Protein AF-A0A1W6U6X2-F1 (afdb_monomer_lite)

Foldseek 3Di:
DDPLLVVLQVVLVVCVVVQVLVSSLVSLVVSLVVDDPVVNVVSVVSNVVSVVSVVVVVVVVPPD

Organism: Vibrio alginolyticus (NCBI:txid663)

pLDDT: mean 83.46, std 12.65, range [41.88, 94.44]

InterPro domains:
  IPR047666 ANR transcriptional regulator [NF033650] (5-53)

Radius of gyration: 12.43 Å; chains: 1; bounding box: 30×23×33 Å

Sequence (64 aa):
MRQEYLEIAQKACIEERIGNWEIASELWMKSIEFSSKENKFWAEARFKFCYNRSKLNRRNHYSY

Secondary structure (DSSP, 8-state):
--HHHHHHHHHHHHHHHHT-HHHHHHHHHHHHHH--HHHHHHHHHHHHHHHHHHHHHHHHTT--

Structure (mmCIF, N/CA/C/O backbone):
data_AF-A0A1W6U6X2-F1
#
_entry.id   AF-A0A1W6U6X2-F1
#
loop_
_atom_site.group_PDB
_atom_site.id
_atom_site.type_symbol
_atom_site.label_atom_id
_atom_site.label_alt_id
_atom_site.label_comp_id
_atom_site.label_asym_id
_atom_site.label_entity_id
_atom_site.label_seq_id
_atom_site.pdbx_PDB_ins_code
_atom_site.Cartn_x
_atom_site.Cartn_y
_atom_site.Cartn_z
_atom_site.occupancy
_atom_site.B_iso_or_equiv
_atom_site.auth_seq_id
_atom_site.auth_comp_id
_atom_site.auth_asym_id
_atom_site.auth_atom_id
_atom_site.pdbx_PDB_model_num
ATOM 1 N N . MET A 1 1 ? -10.136 8.160 10.650 1.00 57.81 1 MET A N 1
ATOM 2 C CA . MET A 1 1 ? -8.918 7.679 9.957 1.00 57.81 1 MET A CA 1
ATOM 3 C C . MET A 1 1 ? -7.712 8.384 10.553 1.00 57.81 1 MET A C 1
ATOM 5 O O . MET A 1 1 ? -7.834 9.572 10.819 1.00 57.81 1 MET A O 1
ATOM 9 N N . ARG A 1 2 ? -6.589 7.692 10.790 1.00 71.00 2 ARG A N 1
ATOM 10 C CA . ARG A 1 2 ? -5.339 8.353 11.208 1.00 71.00 2 ARG A CA 1
ATOM 11 C C . ARG A 1 2 ? -4.740 9.127 10.034 1.00 71.00 2 ARG A C 1
ATOM 13 O O . ARG A 1 2 ? -4.757 8.634 8.910 1.00 71.00 2 ARG A O 1
ATOM 20 N N . GLN A 1 3 ? -4.216 10.316 10.306 1.00 79.00 3 GLN A N 1
ATOM 21 C CA . GLN A 1 3 ? -3.611 11.191 9.299 1.00 79.00 3 GLN A CA 1
ATOM 22 C C . GLN A 1 3 ? -2.385 10.535 8.643 1.00 79.00 3 GLN A C 1
ATOM 24 O O . GLN A 1 3 ? -2.266 10.541 7.422 1.00 79.00 3 GLN A O 1
ATOM 29 N N . GLU A 1 4 ? -1.599 9.804 9.437 1.00 83.00 4 GLU A N 1
ATOM 30 C CA . GLU A 1 4 ? -0.436 9.026 8.989 1.00 83.00 4 GLU A CA 1
ATOM 31 C C . GLU A 1 4 ? -0.785 7.994 7.902 1.00 83.00 4 GLU A C 1
ATOM 33 O O . GLU A 1 4 ? -0.040 7.819 6.940 1.00 83.00 4 GLU A O 1
ATOM 38 N N . TYR A 1 5 ? -1.950 7.340 8.001 1.00 84.31 5 TYR A N 1
ATOM 39 C CA . TYR A 1 5 ? -2.408 6.397 6.976 1.00 84.31 5 TYR A CA 1
ATOM 40 C C . TYR A 1 5 ? -2.640 7.098 5.633 1.00 84.31 5 TYR A C 1
ATOM 42 O O . TYR A 1 5 ? -2.235 6.579 4.595 1.00 84.31 5 TYR A O 1
ATOM 50 N N . LEU A 1 6 ? -3.274 8.275 5.648 1.00 85.44 6 LEU A N 1
ATOM 51 C CA . LEU A 1 6 ? -3.585 9.023 4.428 1.00 85.44 6 LEU A CA 1
ATOM 52 C C . LEU A 1 6 ? -2.316 9.535 3.746 1.00 85.44 6 LEU A C 1
ATOM 54 O O . LEU A 1 6 ? -2.214 9.460 2.524 1.00 85.44 6 LEU A O 1
ATOM 58 N N . GLU A 1 7 ? -1.334 9.991 4.523 1.00 90.69 7 GLU A N 1
ATOM 59 C CA . GLU A 1 7 ? -0.046 10.446 3.994 1.00 90.69 7 GLU A CA 1
ATOM 60 C C . GLU A 1 7 ? 0.742 9.301 3.346 1.00 90.69 7 GLU A C 1
ATOM 62 O O . GLU A 1 7 ? 1.266 9.447 2.238 1.00 90.69 7 GLU A O 1
ATOM 67 N N . ILE A 1 8 ? 0.795 8.136 4.001 1.00 90.56 8 ILE A N 1
ATOM 68 C CA . ILE A 1 8 ? 1.475 6.956 3.455 1.00 90.56 8 ILE A CA 1
ATOM 69 C C . ILE A 1 8 ? 0.733 6.435 2.215 1.00 90.56 8 ILE A C 1
ATOM 71 O O . ILE A 1 8 ? 1.372 6.124 1.211 1.00 90.56 8 ILE A O 1
ATOM 75 N N . ALA A 1 9 ? -0.602 6.393 2.245 1.00 88.94 9 ALA A N 1
ATOM 76 C CA . ALA A 1 9 ? -1.421 5.963 1.114 1.00 88.94 9 ALA A CA 1
ATOM 77 C C . ALA A 1 9 ? -1.287 6.904 -0.095 1.00 88.94 9 ALA A C 1
ATOM 79 O O . ALA A 1 9 ? -1.211 6.438 -1.232 1.00 88.94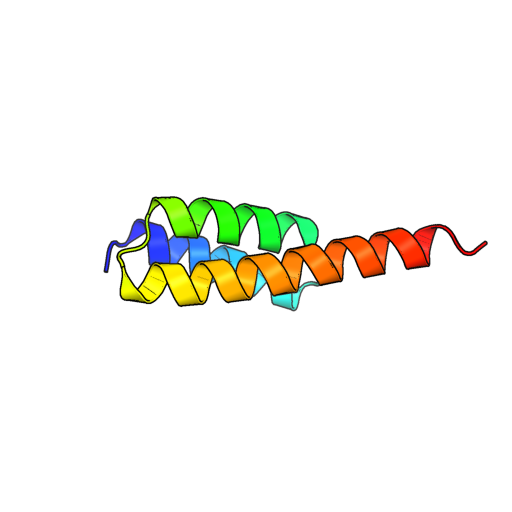 9 ALA A O 1
ATOM 80 N N . GLN A 1 10 ? -1.205 8.222 0.121 1.00 91.62 10 GLN A N 1
ATOM 81 C CA . GLN A 1 10 ? -0.939 9.176 -0.959 1.00 91.62 10 GLN A CA 1
ATOM 82 C C . GLN A 1 10 ? 0.438 8.956 -1.583 1.00 91.62 10 GLN A C 1
ATOM 84 O O . GLN A 1 10 ? 0.537 8.895 -2.809 1.00 91.62 10 GLN A O 1
ATOM 89 N N . LYS A 1 11 ? 1.485 8.781 -0.765 1.00 93.31 11 LYS A N 1
ATOM 90 C CA . LYS A 1 11 ? 2.828 8.458 -1.271 1.00 93.31 11 LYS A CA 1
ATOM 91 C C . LYS A 1 11 ? 2.823 7.149 -2.060 1.00 93.31 11 LYS A C 1
ATOM 93 O O . LYS A 1 11 ? 3.359 7.113 -3.161 1.00 93.31 11 LYS A O 1
ATOM 98 N N . ALA A 1 12 ? 2.151 6.111 -1.557 1.00 92.44 12 ALA A N 1
ATOM 99 C CA . ALA A 1 12 ? 2.028 4.834 -2.257 1.00 92.44 12 ALA A CA 1
ATOM 100 C C . ALA A 1 12 ? 1.375 5.005 -3.638 1.00 92.44 12 ALA A C 1
ATOM 102 O O . ALA A 1 12 ? 1.901 4.513 -4.632 1.00 92.44 12 ALA A O 1
ATOM 103 N N . CYS A 1 13 ? 0.280 5.767 -3.724 1.00 92.00 13 CYS A N 1
ATOM 104 C CA . CYS A 1 13 ? -0.385 6.080 -4.991 1.00 92.00 13 CYS A CA 1
ATOM 105 C C . CYS A 1 13 ? 0.510 6.857 -5.972 1.00 92.00 13 CYS A C 1
ATOM 107 O O . CYS A 1 13 ? 0.402 6.656 -7.180 1.00 92.00 13 CYS A O 1
ATOM 109 N N . ILE A 1 14 ? 1.376 7.755 -5.492 1.00 94.44 14 ILE A N 1
ATOM 110 C CA . ILE A 1 14 ? 2.325 8.477 -6.355 1.00 94.44 14 ILE A CA 1
ATOM 111 C C . ILE A 1 14 ? 3.328 7.491 -6.965 1.00 94.44 14 ILE A C 1
ATOM 113 O O . ILE A 1 14 ? 3.496 7.475 -8.183 1.00 94.44 14 ILE A O 1
ATOM 117 N N . GLU A 1 15 ? 3.915 6.615 -6.150 1.00 92.31 15 GLU A N 1
ATOM 118 C CA . GLU A 1 15 ? 4.851 5.585 -6.620 1.00 92.31 15 GLU A CA 1
ATOM 119 C C . GLU A 1 15 ? 4.188 4.601 -7.599 1.00 92.31 15 GLU A C 1
ATOM 121 O O . GLU A 1 15 ? 4.785 4.233 -8.611 1.00 92.31 15 GLU A O 1
ATOM 126 N N . GLU A 1 16 ? 2.920 4.234 -7.372 1.00 90.88 16 GLU A N 1
ATOM 127 C CA . GLU A 1 16 ? 2.138 3.432 -8.324 1.00 90.88 16 GLU A CA 1
ATOM 128 C C . GLU A 1 16 ? 1.998 4.113 -9.690 1.00 90.88 16 GLU A C 1
ATOM 130 O O . GLU A 1 16 ? 2.090 3.448 -10.721 1.00 90.88 16 GLU A O 1
ATOM 135 N N . ARG A 1 17 ? 1.777 5.434 -9.717 1.00 90.50 17 ARG A N 1
ATOM 136 C CA . ARG A 1 17 ? 1.643 6.194 -10.972 1.00 90.50 17 ARG A CA 1
ATOM 137 C C . ARG A 1 17 ? 2.962 6.297 -11.730 1.00 90.50 17 ARG A C 1
ATOM 139 O O . ARG A 1 17 ? 2.937 6.335 -12.955 1.00 90.50 17 ARG A O 1
ATOM 146 N N . ILE A 1 18 ? 4.084 6.329 -11.014 1.00 91.56 18 ILE A N 1
ATOM 147 C CA . ILE A 1 18 ? 5.435 6.374 -11.592 1.00 91.56 18 ILE A CA 1
ATOM 148 C C . ILE A 1 18 ? 5.898 4.966 -12.024 1.00 91.56 18 ILE A C 1
ATOM 150 O O . ILE A 1 18 ? 6.830 4.828 -12.810 1.00 91.56 18 ILE A O 1
ATOM 154 N N . GLY A 1 19 ? 5.209 3.907 -11.583 1.00 87.75 19 GLY A N 1
ATOM 155 C CA . GLY A 1 19 ? 5.544 2.517 -11.907 1.00 87.75 19 GLY A CA 1
ATOM 156 C C . GLY A 1 19 ? 6.570 1.893 -10.958 1.00 87.75 19 GLY A C 1
ATOM 157 O O . GLY A 1 19 ? 7.053 0.787 -11.209 1.00 87.75 19 GLY A O 1
ATOM 158 N N . ASN A 1 20 ? 6.861 2.557 -9.838 1.00 90.06 20 ASN A N 1
ATOM 159 C CA . ASN A 1 20 ? 7.733 2.068 -8.775 1.00 90.06 20 ASN A CA 1
ATOM 160 C C . ASN A 1 20 ? 6.973 1.091 -7.868 1.00 90.06 20 ASN A C 1
ATOM 162 O O . ASN A 1 20 ? 6.745 1.334 -6.683 1.00 90.06 20 ASN A O 1
ATOM 166 N N . TRP A 1 21 ? 6.566 -0.046 -8.436 1.00 89.00 21 TRP A N 1
ATOM 167 C CA . TRP A 1 21 ? 5.728 -1.044 -7.759 1.00 89.00 21 TRP A CA 1
ATOM 168 C C . TRP A 1 21 ? 6.347 -1.602 -6.475 1.00 89.00 21 TRP A C 1
ATOM 170 O O . TRP A 1 21 ? 5.628 -2.021 -5.571 1.00 89.00 21 TRP A O 1
ATOM 180 N N . GLU A 1 22 ? 7.675 -1.613 -6.396 1.00 89.12 22 GLU A N 1
ATOM 181 C CA . GLU A 1 22 ? 8.418 -2.092 -5.236 1.00 89.12 22 GLU A CA 1
ATOM 182 C C . GLU A 1 22 ? 8.242 -1.156 -4.037 1.00 89.12 22 GLU A C 1
ATOM 184 O O . GLU A 1 22 ? 7.682 -1.569 -3.020 1.00 89.12 22 GLU A O 1
ATOM 189 N N . ILE A 1 23 ? 8.571 0.126 -4.216 1.00 91.25 23 ILE A N 1
ATOM 190 C CA . ILE A 1 23 ? 8.400 1.173 -3.19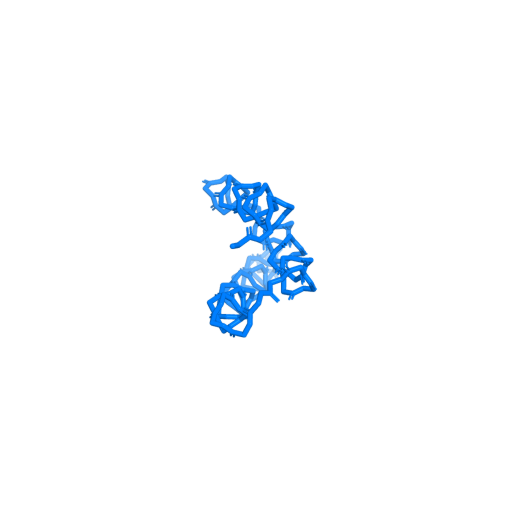9 1.00 91.25 23 ILE A CA 1
ATOM 191 C C . ILE A 1 23 ? 6.915 1.332 -2.847 1.00 91.25 23 ILE A C 1
ATOM 193 O O . ILE A 1 23 ? 6.554 1.419 -1.673 1.00 91.25 23 ILE A O 1
ATOM 197 N N . ALA A 1 24 ? 6.027 1.287 -3.846 1.00 92.12 24 ALA A N 1
ATOM 198 C CA . ALA A 1 24 ? 4.586 1.314 -3.620 1.00 92.12 24 ALA A CA 1
ATOM 199 C C . ALA A 1 24 ? 4.126 0.165 -2.707 1.00 92.12 24 ALA A C 1
ATOM 201 O O . ALA A 1 24 ? 3.308 0.379 -1.814 1.00 92.12 24 ALA A O 1
ATOM 202 N N . SER A 1 25 ? 4.657 -1.051 -2.895 1.00 92.44 25 SER A N 1
ATOM 203 C CA . SER A 1 25 ? 4.321 -2.190 -2.036 1.00 92.44 25 SER A CA 1
ATOM 204 C C . SER A 1 25 ? 4.807 -1.989 -0.597 1.00 92.44 25 SER A C 1
ATOM 206 O O . SER A 1 25 ? 4.046 -2.226 0.337 1.00 92.44 25 SER A O 1
ATOM 208 N N . GLU A 1 26 ? 6.012 -1.461 -0.387 1.00 92.06 26 GLU A N 1
ATOM 209 C CA . GLU A 1 26 ? 6.520 -1.174 0.961 1.00 92.06 26 GLU A CA 1
ATOM 210 C C . GLU A 1 26 ? 5.704 -0.086 1.670 1.00 92.06 26 GLU A C 1
ATOM 212 O O . GLU A 1 26 ? 5.421 -0.190 2.866 1.00 92.06 26 GLU A O 1
ATOM 217 N N . LEU A 1 27 ? 5.273 0.945 0.938 1.00 93.00 27 LEU A N 1
ATOM 218 C CA . LEU A 1 27 ? 4.412 1.999 1.474 1.00 93.00 27 LEU A CA 1
ATOM 219 C C . LEU A 1 27 ? 3.022 1.462 1.827 1.00 93.00 27 LEU A C 1
ATOM 221 O O . LEU A 1 27 ? 2.522 1.746 2.915 1.00 93.00 27 LEU A O 1
ATOM 225 N N . TRP A 1 28 ? 2.418 0.629 0.973 1.00 92.75 28 TRP A N 1
ATOM 226 C CA . TRP A 1 28 ? 1.164 -0.042 1.317 1.00 92.75 28 TRP A CA 1
ATOM 227 C C . TRP A 1 28 ? 1.322 -0.936 2.545 1.00 92.75 28 TRP A C 1
ATOM 229 O O . TRP A 1 28 ? 0.461 -0.890 3.420 1.00 92.75 28 TRP A O 1
ATOM 239 N N . MET A 1 29 ? 2.437 -1.663 2.669 1.00 91.38 29 MET A N 1
ATOM 240 C CA . MET A 1 29 ? 2.740 -2.472 3.850 1.00 91.38 29 MET A CA 1
ATOM 241 C C . MET A 1 29 ? 2.783 -1.624 5.127 1.00 91.38 29 MET A C 1
ATOM 243 O O . MET A 1 29 ? 2.098 -1.951 6.091 1.00 91.38 29 MET A O 1
ATOM 247 N N . LYS A 1 30 ? 3.488 -0.487 5.108 1.00 90.75 30 LYS A N 1
ATOM 248 C CA . LYS A 1 30 ? 3.497 0.462 6.235 1.00 90.75 30 LYS A CA 1
ATOM 249 C C . LYS A 1 30 ? 2.102 1.009 6.521 1.00 90.75 30 LYS A C 1
ATOM 251 O O . LYS A 1 30 ? 1.700 1.109 7.672 1.00 90.75 30 LYS A O 1
ATOM 256 N N . SER A 1 31 ? 1.316 1.318 5.488 1.00 89.69 31 SER A N 1
ATOM 257 C CA . SER A 1 31 ? -0.046 1.832 5.674 1.00 89.69 31 SER A CA 1
ATOM 258 C C . SER A 1 31 ? -0.960 0.835 6.402 1.00 89.69 31 SER A C 1
ATOM 260 O O . SER A 1 31 ? -1.826 1.266 7.160 1.00 89.69 31 SER A O 1
ATOM 262 N N . ILE A 1 32 ? -0.741 -0.480 6.238 1.00 88.31 32 ILE A N 1
ATOM 263 C CA . ILE A 1 32 ? -1.489 -1.530 6.949 1.00 88.31 32 ILE A CA 1
ATOM 264 C C . ILE A 1 32 ? -1.293 -1.379 8.462 1.00 88.31 32 ILE A C 1
ATOM 266 O O . ILE A 1 32 ? -2.270 -1.488 9.204 1.00 88.31 32 ILE A O 1
ATOM 270 N N . GLU A 1 33 ? -0.078 -1.063 8.919 1.00 86.31 33 GLU A N 1
ATOM 271 C CA . GLU A 1 33 ? 0.248 -0.898 10.345 1.00 86.31 33 GLU A CA 1
ATOM 272 C C . GLU A 1 33 ? -0.496 0.282 10.990 1.00 86.31 33 GLU A C 1
ATOM 274 O O . GLU A 1 33 ? -0.895 0.211 12.153 1.00 86.31 33 GLU A O 1
ATOM 279 N N . PHE A 1 34 ? -0.752 1.345 10.222 1.00 82.88 34 PHE A N 1
ATOM 280 C CA . PHE A 1 34 ? -1.467 2.540 10.691 1.00 82.88 34 PHE A CA 1
ATOM 281 C C . PHE A 1 34 ? -2.972 2.525 10.379 1.00 82.88 34 PHE A C 1
ATOM 283 O O . PHE A 1 34 ? -3.714 3.412 10.819 1.00 82.88 34 PHE A O 1
ATOM 290 N N . SER A 1 35 ? -3.441 1.534 9.618 1.00 81.19 35 SER A N 1
ATOM 291 C CA . SER A 1 35 ? -4.832 1.427 9.180 1.00 81.19 35 SER A CA 1
ATOM 292 C C . SER A 1 35 ? -5.754 0.854 10.264 1.00 81.19 35 SER A C 1
ATOM 294 O O . SER A 1 35 ? -5.391 -0.010 11.059 1.00 81.19 35 SER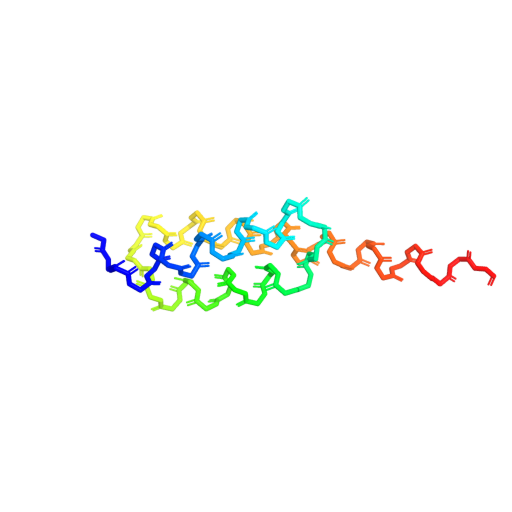 A O 1
ATOM 296 N N . SER A 1 36 ? -6.999 1.332 10.294 1.00 77.75 36 SER A N 1
ATOM 297 C CA . SER A 1 36 ? -8.077 0.738 11.098 1.00 77.75 36 SER A CA 1
ATOM 298 C C . SER A 1 36 ? -8.784 -0.373 10.304 1.00 77.75 36 SER A C 1
ATOM 300 O O . SER A 1 36 ? -8.690 -0.382 9.080 1.00 77.75 36 SER A O 1
ATOM 302 N N . LYS A 1 37 ? -9.499 -1.288 10.984 1.00 76.56 37 LYS A N 1
ATOM 303 C CA . LYS A 1 37 ? -10.079 -2.540 10.431 1.00 76.56 37 LYS A CA 1
ATOM 304 C C . LYS A 1 37 ? -10.547 -2.490 8.963 1.00 76.56 37 LYS A C 1
ATOM 306 O O . LYS A 1 37 ? -10.129 -3.348 8.200 1.00 76.56 37 LYS A O 1
ATOM 311 N N . GLU A 1 38 ? -11.365 -1.520 8.553 1.00 77.56 38 GLU A N 1
ATOM 312 C CA . GLU A 1 38 ? -11.840 -1.406 7.156 1.00 77.56 38 GLU A CA 1
ATOM 313 C C . GLU A 1 38 ? -10.740 -1.012 6.159 1.00 77.56 38 GLU A C 1
ATOM 315 O O . GLU A 1 38 ? -10.576 -1.646 5.117 1.00 77.56 38 GLU A O 1
ATOM 320 N N . ASN A 1 39 ? -9.925 -0.015 6.502 1.00 80.19 39 ASN A N 1
ATOM 321 C CA . ASN A 1 39 ? -8.835 0.459 5.646 1.00 80.19 39 ASN A CA 1
ATOM 322 C C . ASN A 1 39 ? -7.700 -0.561 5.521 1.00 80.19 39 ASN A C 1
ATOM 324 O O . ASN A 1 39 ? -6.937 -0.516 4.555 1.00 80.19 39 ASN A O 1
ATOM 328 N N . LYS A 1 40 ? -7.603 -1.486 6.482 1.00 85.19 40 LYS A N 1
ATOM 329 C CA . LYS A 1 40 ? -6.616 -2.563 6.480 1.00 85.19 40 LYS A CA 1
ATOM 330 C C . LYS A 1 40 ? -6.805 -3.499 5.294 1.00 85.19 40 LYS A C 1
ATOM 332 O O . LYS A 1 40 ? -5.840 -3.781 4.593 1.00 85.19 40 LYS A O 1
ATOM 337 N N . PHE A 1 41 ? -8.041 -3.919 5.025 1.00 87.69 41 PHE A N 1
ATOM 338 C CA . PHE A 1 41 ? -8.338 -4.802 3.895 1.00 87.69 41 PHE A CA 1
ATOM 339 C C . PHE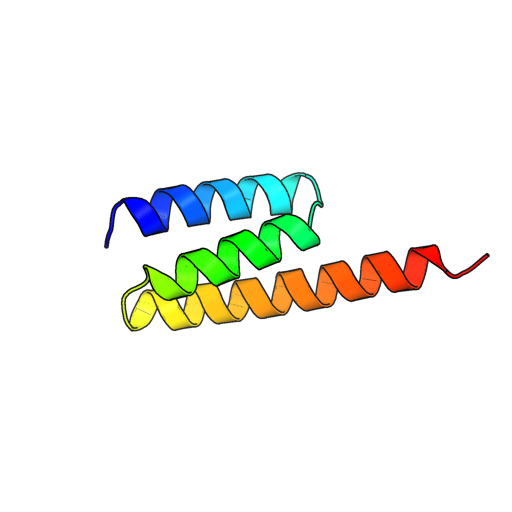 A 1 41 ? -8.002 -4.147 2.558 1.00 87.69 41 PHE A C 1
ATOM 341 O O . PHE A 1 41 ? -7.443 -4.787 1.666 1.00 87.69 41 PHE A O 1
ATOM 348 N N . TRP A 1 42 ? -8.304 -2.855 2.427 1.00 86.81 42 TRP A N 1
ATOM 349 C CA . TRP A 1 42 ? -7.990 -2.115 1.213 1.00 86.81 42 TRP A CA 1
ATOM 350 C C . TRP A 1 42 ? -6.474 -1.951 1.021 1.00 86.81 42 TRP A C 1
ATOM 352 O O . TRP A 1 42 ? -5.957 -2.211 -0.067 1.00 86.81 42 TRP A O 1
ATOM 362 N N . ALA A 1 43 ? -5.746 -1.616 2.090 1.00 88.50 43 ALA A N 1
ATOM 363 C CA . ALA A 1 43 ? -4.287 -1.537 2.077 1.00 88.50 43 ALA A CA 1
ATOM 364 C C . ALA A 1 43 ? -3.623 -2.896 1.777 1.00 88.50 43 ALA A C 1
ATOM 366 O O . ALA A 1 43 ? -2.684 -2.959 0.987 1.00 88.50 43 ALA A O 1
ATOM 367 N N . GLU A 1 44 ? -4.141 -3.999 2.327 1.00 90.25 44 GLU A N 1
ATOM 368 C CA . GLU A 1 44 ? -3.677 -5.363 2.034 1.00 90.25 44 GLU A CA 1
ATOM 369 C C . GLU A 1 44 ? -3.908 -5.764 0.574 1.00 90.25 44 GLU A C 1
ATOM 371 O O . GLU A 1 44 ? -3.032 -6.370 -0.052 1.00 90.25 44 GLU A O 1
ATOM 376 N N . ALA A 1 45 ? -5.069 -5.425 0.007 1.00 92.31 45 ALA A N 1
ATOM 377 C CA . ALA A 1 45 ? -5.365 -5.695 -1.396 1.00 92.31 45 ALA A CA 1
ATOM 378 C C . ALA A 1 45 ? -4.401 -4.936 -2.321 1.00 92.31 45 ALA A C 1
ATOM 380 O O . ALA A 1 45 ? -3.833 -5.521 -3.249 1.00 92.31 45 ALA A O 1
ATOM 381 N N . ARG A 1 46 ? -4.157 -3.653 -2.028 1.00 91.12 46 ARG A N 1
ATOM 382 C CA . ARG A 1 46 ? -3.198 -2.819 -2.763 1.00 91.12 46 ARG A CA 1
ATOM 383 C C . ARG A 1 46 ? -1.762 -3.310 -2.622 1.00 91.12 46 ARG A C 1
ATOM 385 O O . ARG A 1 46 ? -1.064 -3.427 -3.626 1.00 91.12 46 ARG A O 1
ATOM 392 N N . PHE A 1 47 ? -1.350 -3.688 -1.415 1.00 93.00 47 PHE A N 1
ATOM 393 C CA . PHE A 1 47 ? -0.050 -4.304 -1.169 1.00 93.00 47 PHE A CA 1
ATOM 394 C C . PHE A 1 47 ? 0.161 -5.539 -2.050 1.00 93.00 47 PHE A C 1
ATOM 396 O O . PHE A 1 47 ? 1.146 -5.607 -2.785 1.00 93.00 47 PHE A O 1
ATOM 403 N N . LYS A 1 48 ? -0.785 -6.490 -2.038 1.00 92.12 48 LYS A N 1
ATOM 404 C CA . LYS A 1 48 ? -0.700 -7.711 -2.857 1.00 92.12 48 LYS A CA 1
ATOM 405 C C . LYS A 1 48 ? -0.615 -7.394 -4.348 1.00 92.12 48 LYS A C 1
ATOM 407 O O . LYS A 1 48 ? 0.166 -8.024 -5.060 1.00 92.12 48 LYS A O 1
ATOM 412 N N . PHE A 1 49 ? -1.389 -6.417 -4.817 1.00 90.94 49 PHE A N 1
ATOM 413 C CA . PHE A 1 49 ? -1.346 -5.971 -6.206 1.00 90.94 49 PHE A CA 1
ATOM 414 C C . PHE A 1 49 ? 0.037 -5.425 -6.588 1.00 90.94 49 PHE A C 1
ATOM 416 O O . PHE A 1 49 ? 0.649 -5.920 -7.537 1.00 90.94 49 PHE A O 1
ATOM 423 N N . CYS A 1 50 ? 0.563 -4.466 -5.823 1.00 89.94 50 CYS A N 1
ATOM 424 C CA . CYS A 1 50 ? 1.867 -3.854 -6.082 1.00 89.94 50 CYS A CA 1
ATOM 425 C C . CYS A 1 50 ? 3.014 -4.858 -5.963 1.00 89.94 50 CYS A C 1
ATOM 427 O O . CYS A 1 50 ? 3.893 -4.886 -6.818 1.00 89.94 50 CYS A O 1
ATOM 429 N N . TYR A 1 51 ? 2.969 -5.739 -4.966 1.00 89.62 51 TYR A N 1
ATOM 430 C CA . TYR A 1 51 ? 3.976 -6.775 -4.756 1.00 89.62 51 TYR A CA 1
ATOM 431 C C . TYR A 1 51 ? 4.015 -7.806 -5.894 1.00 89.62 51 TYR A C 1
ATOM 433 O O . TYR A 1 51 ? 5.082 -8.212 -6.356 1.00 89.62 51 TYR A O 1
ATOM 441 N N . ASN A 1 52 ? 2.854 -8.222 -6.404 1.00 89.50 52 ASN A N 1
ATOM 442 C CA . ASN A 1 52 ? 2.811 -9.101 -7.572 1.00 89.50 52 ASN A CA 1
ATOM 443 C C . ASN A 1 52 ? 3.345 -8.389 -8.820 1.00 89.50 52 ASN A C 1
ATOM 445 O O . ASN A 1 52 ? 4.069 -8.987 -9.617 1.00 89.50 52 ASN A O 1
ATOM 449 N N . ARG A 1 53 ? 3.033 -7.100 -8.972 1.00 87.88 53 ARG A N 1
ATOM 450 C CA . ARG A 1 53 ? 3.475 -6.294 -10.111 1.00 87.88 53 ARG A CA 1
ATOM 451 C C . ARG A 1 53 ? 4.976 -6.005 -10.079 1.00 87.88 53 ARG A C 1
ATOM 453 O O . ARG A 1 53 ? 5.616 -6.090 -11.124 1.00 87.88 53 ARG A O 1
ATOM 460 N N . SER A 1 54 ? 5.559 -5.770 -8.903 1.00 86.88 54 SER A N 1
ATOM 461 C CA . SER A 1 54 ? 7.011 -5.626 -8.742 1.00 86.88 54 SER A CA 1
ATOM 462 C C . SER A 1 54 ? 7.740 -6.917 -9.117 1.00 86.88 54 SER A C 1
ATOM 464 O O . SER A 1 54 ? 8.714 -6.881 -9.867 1.00 86.88 54 SER A O 1
ATOM 466 N N . LYS A 1 55 ? 7.214 -8.081 -8.709 1.00 84.50 55 LYS A N 1
ATOM 467 C CA . LYS A 1 55 ? 7.750 -9.392 -9.110 1.00 84.50 55 LYS A CA 1
ATOM 468 C C . LYS A 1 55 ? 7.666 -9.651 -10.610 1.00 84.50 55 LYS A C 1
ATOM 470 O O . LYS A 1 55 ? 8.610 -10.203 -11.173 1.00 84.50 55 LYS A O 1
ATOM 475 N N . LEU A 1 56 ? 6.560 -9.278 -11.254 1.00 81.19 56 LEU A N 1
ATOM 476 C CA . LEU A 1 56 ? 6.418 -9.390 -12.708 1.00 81.19 56 LEU A CA 1
ATOM 477 C C . LEU A 1 56 ? 7.419 -8.483 -13.435 1.00 81.19 56 LEU A C 1
ATOM 479 O O . LEU A 1 56 ? 8.086 -8.946 -14.357 1.00 81.19 56 LEU A O 1
ATOM 483 N N . ASN A 1 57 ? 7.599 -7.243 -12.970 1.00 72.00 57 ASN A N 1
ATOM 484 C CA . ASN A 1 57 ? 8.608 -6.335 -13.521 1.00 72.00 57 ASN A CA 1
ATOM 485 C C . ASN A 1 57 ? 10.028 -6.897 -13.380 1.00 72.00 57 ASN A C 1
ATOM 487 O O . ASN A 1 57 ? 10.789 -6.876 -14.343 1.00 72.00 57 ASN A O 1
ATOM 491 N N . ARG A 1 58 ? 10.374 -7.463 -12.215 1.00 64.06 58 ARG A N 1
ATOM 492 C CA . ARG A 1 58 ? 11.679 -8.114 -12.017 1.00 64.06 58 ARG A CA 1
ATOM 493 C C . ARG A 1 58 ? 11.865 -9.322 -12.936 1.00 64.06 58 ARG A C 1
ATOM 495 O O . ARG A 1 58 ? 12.943 -9.488 -13.486 1.00 64.06 58 ARG A O 1
ATOM 502 N N . ARG A 1 59 ? 10.836 -10.155 -13.136 1.00 60.38 59 ARG A N 1
ATOM 503 C CA . ARG A 1 59 ? 10.920 -11.325 -14.035 1.00 60.38 59 ARG A CA 1
ATOM 504 C C . ARG A 1 59 ? 11.120 -10.934 -15.499 1.00 60.38 59 ARG A C 1
ATOM 506 O O . ARG A 1 59 ? 11.904 -11.583 -16.183 1.00 60.38 59 ARG A O 1
ATOM 513 N N . ASN A 1 60 ? 10.485 -9.855 -15.951 1.00 56.41 60 ASN A N 1
ATOM 514 C CA . ASN A 1 60 ? 10.695 -9.333 -17.304 1.00 56.41 60 ASN A CA 1
ATOM 515 C C . ASN A 1 60 ? 12.107 -8.761 -17.509 1.00 56.41 60 ASN A C 1
ATOM 517 O O . ASN A 1 60 ? 12.585 -8.719 -18.636 1.00 56.41 60 ASN A O 1
ATOM 521 N N . HIS A 1 61 ? 12.802 -8.375 -16.436 1.00 52.41 61 HIS A N 1
ATOM 522 C CA . HIS A 1 61 ? 14.169 -7.855 -16.503 1.00 52.41 61 HIS A CA 1
ATOM 523 C C . HIS A 1 61 ? 15.248 -8.950 -16.667 1.00 52.41 61 HIS A C 1
ATOM 525 O O . HIS A 1 61 ? 16.405 -8.628 -16.919 1.00 52.41 61 HIS A O 1
ATOM 531 N N . TYR A 1 62 ? 14.881 -10.233 -16.541 1.00 49.59 62 TYR A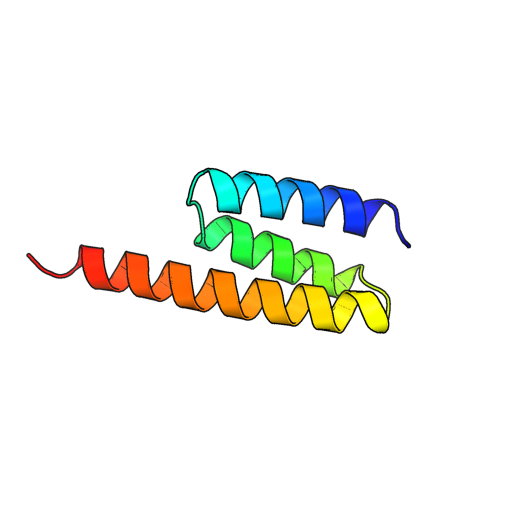 N 1
ATOM 5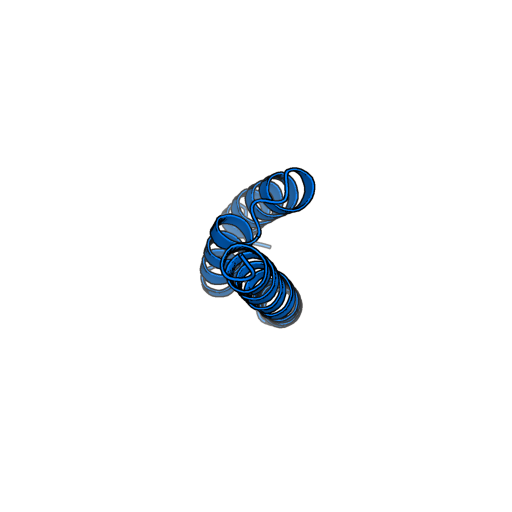32 C CA . TYR A 1 62 ? 15.778 -11.390 -16.710 1.00 49.59 62 TYR A CA 1
ATOM 533 C C . TYR A 1 62 ? 15.515 -12.194 -17.996 1.00 49.59 62 TYR A C 1
ATOM 535 O O . TYR A 1 62 ? 16.030 -13.297 -18.145 1.00 49.59 62 TYR A O 1
ATOM 543 N N . SER A 1 63 ? 14.709 -11.670 -18.924 1.00 45.34 63 SER A N 1
ATOM 544 C CA . SER A 1 63 ? 14.569 -12.244 -20.269 1.00 45.34 63 SER A CA 1
ATOM 545 C C . SER A 1 63 ? 15.480 -11.494 -21.244 1.00 45.34 63 SER A C 1
ATOM 547 O O . SER A 1 63 ? 15.009 -10.634 -21.982 1.00 45.34 63 SER A O 1
ATOM 549 N N . TYR A 1 64 ? 16.779 -11.784 -21.191 1.00 41.88 64 TYR A N 1
ATOM 550 C CA . TYR A 1 64 ? 17.762 -11.469 -22.233 1.00 41.88 64 TYR A CA 1
ATOM 551 C C . TYR A 1 64 ? 18.757 -12.620 -22.342 1.00 41.88 64 TYR A C 1
ATOM 553 O O . TYR A 1 64 ? 19.199 -13.100 -21.273 1.00 41.88 64 TYR A O 1
#